Protein AF-A0A7K7DCG5-F1 (afdb_monomer_lite)

Structure (mmCIF, N/CA/C/O backbone):
data_AF-A0A7K7DCG5-F1
#
_entry.id   AF-A0A7K7DCG5-F1
#
loop_
_atom_site.group_PDB
_atom_site.id
_atom_site.type_symbol
_atom_site.label_atom_id
_atom_site.label_alt_id
_atom_site.label_comp_id
_atom_site.label_asym_id
_atom_site.label_entity_id
_atom_site.label_seq_id
_atom_site.pdbx_PDB_ins_code
_atom_site.Cartn_x
_atom_site.Cartn_y
_atom_site.Cartn_z
_atom_site.occupancy
_atom_site.B_iso_or_equiv
_atom_site.auth_seq_id
_atom_site.auth_comp_id
_atom_site.auth_asym_id
_atom_site.auth_atom_id
_atom_site.pdbx_PDB_model_num
ATOM 1 N N . VAL A 1 1 ? 10.280 9.170 -11.646 1.00 58.34 1 VAL A N 1
ATOM 2 C CA . VAL A 1 1 ? 10.576 9.081 -13.100 1.00 58.34 1 VAL A CA 1
ATOM 3 C C . VAL A 1 1 ? 12.034 8.697 -13.381 1.00 58.34 1 VAL A C 1
ATOM 5 O O . VAL A 1 1 ? 12.244 7.738 -14.107 1.00 58.34 1 VAL A O 1
ATOM 8 N N . GLN A 1 2 ? 13.042 9.324 -12.750 1.00 70.94 2 GLN A N 1
ATOM 9 C CA . GLN A 1 2 ? 14.464 8.970 -12.969 1.00 70.94 2 GLN A CA 1
ATOM 10 C C . GLN A 1 2 ? 14.845 7.518 -12.600 1.00 70.94 2 GLN A C 1
ATOM 12 O O . GLN A 1 2 ? 15.672 6.922 -13.282 1.00 70.94 2 GLN A O 1
ATOM 17 N N . LEU A 1 3 ? 14.240 6.920 -11.560 1.00 79.50 3 LEU A N 1
ATOM 18 C CA . LEU A 1 3 ? 14.542 5.528 -11.185 1.00 79.50 3 LEU A CA 1
ATOM 19 C C . LEU A 1 3 ? 14.083 4.508 -12.235 1.00 79.50 3 LEU A C 1
ATOM 21 O O . LEU A 1 3 ? 14.840 3.606 -12.564 1.00 79.50 3 LEU A O 1
ATOM 25 N N . ILE A 1 4 ? 12.874 4.650 -12.780 1.00 87.75 4 ILE A N 1
ATOM 26 C CA . ILE A 1 4 ? 12.342 3.718 -13.791 1.00 87.75 4 ILE A CA 1
ATOM 27 C C . ILE A 1 4 ? 13.197 3.770 -15.055 1.00 87.75 4 ILE A C 1
ATOM 29 O O . ILE A 1 4 ? 13.545 2.735 -15.615 1.00 87.75 4 ILE A O 1
ATOM 33 N N . GLU A 1 5 ? 13.614 4.972 -15.447 1.00 87.06 5 GLU A N 1
ATOM 34 C CA . GLU A 1 5 ? 14.518 5.172 -16.575 1.00 87.06 5 GLU A CA 1
ATOM 35 C C . GLU A 1 5 ? 15.878 4.486 -16.360 1.00 87.06 5 GLU A C 1
ATOM 37 O O . GLU A 1 5 ? 16.421 3.880 -17.282 1.00 87.06 5 GLU A O 1
ATOM 42 N N . LYS A 1 6 ? 16.408 4.487 -15.128 1.00 89.81 6 LYS A N 1
ATOM 43 C CA . LYS A 1 6 ? 17.614 3.714 -14.791 1.00 89.81 6 LYS A CA 1
ATOM 44 C C . LYS A 1 6 ? 17.416 2.215 -15.052 1.00 89.81 6 LYS A C 1
ATOM 46 O O . LYS A 1 6 ? 18.290 1.602 -15.656 1.00 89.81 6 LYS A O 1
ATOM 51 N N . TYR A 1 7 ? 16.284 1.636 -14.643 1.00 90.56 7 TYR A N 1
ATOM 52 C CA . TYR A 1 7 ? 15.983 0.224 -14.916 1.00 90.56 7 TYR A CA 1
ATOM 53 C C . TYR A 1 7 ? 15.835 -0.047 -16.420 1.00 90.56 7 TYR A C 1
ATOM 55 O O . TYR A 1 7 ? 16.415 -1.014 -16.917 1.00 90.56 7 TYR A O 1
ATOM 63 N N . ARG A 1 8 ? 15.169 0.842 -17.171 1.00 89.38 8 ARG A N 1
ATOM 64 C CA . ARG A 1 8 ? 15.060 0.721 -18.637 1.00 89.38 8 ARG A CA 1
ATOM 65 C C . ARG A 1 8 ? 16.422 0.704 -19.325 1.00 89.38 8 ARG A C 1
ATOM 67 O O . ARG A 1 8 ? 16.653 -0.140 -20.187 1.00 89.38 8 ARG A O 1
ATOM 74 N N . ARG A 1 9 ? 17.349 1.579 -18.918 1.00 91.00 9 ARG A N 1
ATOM 75 C CA . ARG A 1 9 ? 18.722 1.619 -19.463 1.00 91.00 9 ARG A CA 1
ATOM 76 C C . ARG A 1 9 ? 19.515 0.339 -19.204 1.00 91.00 9 ARG A C 1
ATOM 78 O O . ARG A 1 9 ? 20.421 0.029 -19.966 1.00 91.00 9 ARG A O 1
ATOM 85 N N . CYS A 1 10 ? 19.163 -0.409 -18.161 1.00 92.88 10 CYS A N 1
ATOM 86 C CA . CYS A 1 10 ? 19.736 -1.722 -17.867 1.00 92.88 10 CYS A CA 1
ATOM 87 C C . CYS A 1 10 ? 19.032 -2.879 -18.604 1.00 92.88 10 CYS A C 1
ATOM 89 O O . CYS A 1 10 ? 19.354 -4.034 -18.342 1.00 92.88 10 CYS A O 1
ATOM 91 N N . GLY A 1 11 ? 18.084 -2.597 -19.505 1.00 93.31 11 GLY A N 1
ATOM 92 C CA . GLY A 1 11 ? 17.373 -3.607 -20.294 1.00 93.31 11 GLY A CA 1
ATOM 93 C C . GLY A 1 11 ? 16.084 -4.137 -19.659 1.00 93.31 11 GLY A C 1
ATOM 94 O O . GLY A 1 11 ? 15.436 -5.002 -20.247 1.00 93.31 11 GLY A O 1
ATOM 95 N N . PHE A 1 12 ? 15.665 -3.621 -18.497 1.00 92.19 12 PHE A N 1
ATOM 96 C CA . PHE A 1 12 ? 14.386 -4.000 -17.892 1.00 92.19 12 PHE A CA 1
ATOM 97 C C . PHE A 1 12 ? 13.245 -3.242 -18.573 1.00 92.19 12 PHE A C 1
ATOM 99 O O . PHE A 1 12 ? 13.007 -2.064 -18.300 1.00 92.19 12 PHE A O 1
ATOM 106 N N . SER A 1 13 ? 12.538 -3.921 -19.477 1.00 91.38 13 SER A N 1
ATOM 107 C CA . SER A 1 13 ? 11.384 -3.358 -20.190 1.00 91.38 13 SER A CA 1
ATOM 108 C C . SER A 1 13 ? 10.163 -3.172 -19.291 1.00 91.38 13 SER A C 1
ATOM 110 O O . SER A 1 13 ? 9.350 -2.287 -19.546 1.00 91.38 13 SER A O 1
ATOM 112 N N . LYS A 1 14 ? 10.056 -3.986 -18.237 1.00 93.69 14 LYS A N 1
ATOM 113 C CA . LYS A 1 14 ? 8.926 -4.052 -17.314 1.00 93.69 14 LYS A CA 1
ATOM 114 C C . LYS A 1 14 ? 9.388 -3.958 -15.867 1.00 93.69 14 LYS A C 1
ATOM 116 O O . LYS A 1 14 ? 10.427 -4.516 -15.512 1.00 93.69 14 LYS A O 1
ATOM 121 N N . VAL A 1 15 ? 8.610 -3.277 -15.032 1.00 92.56 15 VAL A N 1
ATOM 122 C CA . VAL A 1 15 ? 8.896 -3.102 -13.603 1.00 92.56 15 VAL A CA 1
ATOM 123 C C . VAL A 1 15 ? 7.651 -3.332 -12.758 1.00 92.56 15 VAL A C 1
ATOM 125 O O . VAL A 1 15 ? 6.526 -3.071 -13.180 1.00 92.56 15 VAL A O 1
ATOM 128 N N . TRP A 1 16 ? 7.886 -3.778 -11.530 1.00 94.19 16 TRP A N 1
ATOM 129 C CA . TRP A 1 16 ? 6.887 -3.847 -10.475 1.00 94.19 16 TRP A CA 1
ATOM 130 C C . TRP A 1 16 ? 7.246 -2.846 -9.388 1.00 94.19 16 TRP A C 1
ATOM 132 O O . TRP A 1 16 ? 8.418 -2.694 -9.034 1.00 94.19 16 TRP A O 1
ATOM 142 N N . PHE A 1 17 ? 6.242 -2.175 -8.840 1.00 94.25 17 PHE A N 1
ATOM 143 C CA . PHE A 1 17 ? 6.414 -1.394 -7.622 1.00 94.25 17 PHE A CA 1
ATOM 144 C C . PHE A 1 17 ? 6.234 -2.275 -6.390 1.00 94.25 17 PHE A C 1
ATOM 146 O O . PHE A 1 17 ? 5.617 -3.339 -6.442 1.00 94.25 17 PHE A O 1
ATOM 153 N N . ALA A 1 18 ? 6.764 -1.814 -5.264 1.00 95.50 18 ALA A N 1
ATOM 154 C CA . ALA A 1 18 ? 6.553 -2.445 -3.975 1.00 95.50 18 ALA A CA 1
ATOM 155 C C . ALA A 1 18 ? 6.217 -1.365 -2.949 1.00 95.50 18 ALA A C 1
ATOM 157 O O . ALA A 1 18 ? 6.971 -0.411 -2.760 1.00 95.50 18 ALA A O 1
ATOM 158 N N . SER A 1 19 ? 5.076 -1.526 -2.295 1.00 97.00 19 SER A N 1
ATOM 159 C CA . SER A 1 19 ? 4.632 -0.693 -1.184 1.00 97.00 19 SER A CA 1
ATOM 160 C C . SER A 1 19 ? 4.440 -1.558 0.060 1.00 97.00 19 SER A C 1
ATOM 162 O O . SER A 1 19 ? 4.671 -2.769 0.022 1.00 97.00 19 SER A O 1
ATOM 164 N N . ALA A 1 20 ? 4.048 -0.959 1.179 1.00 97.56 20 ALA A N 1
ATOM 165 C CA . ALA A 1 20 ? 3.794 -1.656 2.425 1.00 97.56 20 ALA A CA 1
ATOM 166 C C . ALA A 1 20 ? 2.437 -1.273 3.016 1.00 97.56 20 ALA A C 1
ATOM 168 O O . ALA A 1 20 ? 2.093 -0.092 3.065 1.00 97.56 20 ALA A O 1
ATOM 169 N N . PHE A 1 21 ? 1.708 -2.271 3.517 1.00 97.81 21 PHE A N 1
ATOM 170 C CA . PHE A 1 21 ? 0.488 -2.065 4.307 1.00 97.81 21 PHE A CA 1
ATOM 171 C C . PHE A 1 21 ? 0.745 -2.114 5.821 1.00 97.81 21 PHE A C 1
ATOM 173 O O . PHE A 1 21 ? -0.142 -1.766 6.596 1.00 97.81 21 PHE A O 1
ATOM 180 N N . LYS A 1 22 ? 1.929 -2.580 6.240 1.00 97.00 22 LYS A N 1
ATOM 181 C CA . LYS A 1 22 ? 2.377 -2.607 7.637 1.00 97.00 22 LYS A CA 1
ATOM 182 C C . LYS A 1 22 ? 3.904 -2.610 7.756 1.00 97.00 22 LYS A C 1
ATOM 184 O O . LYS A 1 22 ? 4.604 -3.010 6.815 1.00 97.00 22 LYS A O 1
ATOM 189 N N . GLY A 1 23 ? 4.396 -2.286 8.946 1.00 94.94 23 GLY A N 1
ATOM 190 C CA . GLY A 1 23 ? 5.804 -2.254 9.319 1.00 94.94 23 GLY A CA 1
ATOM 191 C C . GLY A 1 23 ? 6.499 -0.958 8.902 1.00 94.94 23 GLY A C 1
ATOM 192 O O . GLY A 1 23 ? 5.882 -0.057 8.348 1.00 94.94 23 GLY A O 1
ATOM 193 N N . ALA A 1 24 ? 7.802 -0.856 9.174 1.00 90.81 24 ALA A N 1
ATOM 194 C CA . ALA A 1 24 ? 8.623 0.333 8.895 1.00 90.81 24 ALA A CA 1
ATOM 195 C C . ALA A 1 24 ? 8.176 1.647 9.592 1.00 90.81 24 ALA A C 1
ATOM 197 O O . ALA A 1 24 ? 8.764 2.697 9.345 1.00 90.81 24 ALA A O 1
ATOM 198 N N . THR A 1 25 ? 7.202 1.588 10.503 1.00 92.50 25 THR A N 1
ATOM 199 C CA . THR A 1 25 ? 6.678 2.713 11.301 1.00 92.50 25 THR A CA 1
ATOM 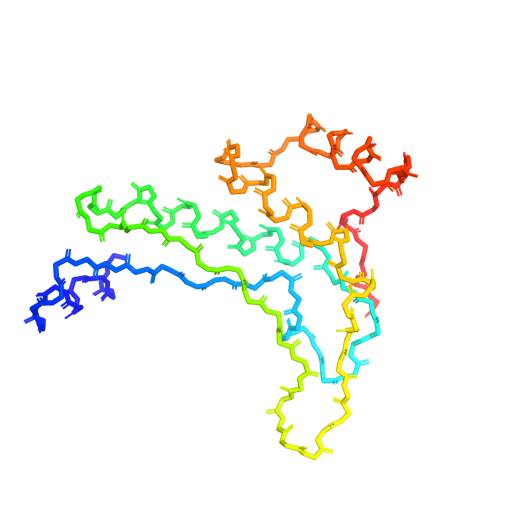200 C C . THR A 1 25 ? 7.253 2.769 12.721 1.00 92.50 25 THR A C 1
ATOM 202 O O . THR A 1 25 ? 7.282 3.834 13.328 1.00 92.50 25 THR A O 1
ATOM 205 N N . GLY A 1 26 ? 7.768 1.648 13.230 1.00 92.25 26 GLY A N 1
ATOM 206 C CA . GLY A 1 26 ? 8.464 1.542 14.512 1.00 92.25 26 GLY A CA 1
ATOM 207 C C . GLY A 1 26 ? 8.873 0.098 14.814 1.00 92.25 26 GLY A C 1
ATOM 208 O O . GLY A 1 26 ? 8.161 -0.845 14.463 1.00 92.25 26 GLY A O 1
ATOM 209 N N . ALA A 1 27 ? 10.019 -0.096 15.475 1.00 91.44 27 ALA A N 1
ATOM 210 C CA . ALA A 1 27 ? 10.556 -1.433 15.767 1.00 91.44 27 ALA A CA 1
ATOM 211 C C . ALA A 1 27 ? 9.677 -2.249 16.731 1.00 91.44 27 ALA A C 1
ATOM 213 O O . ALA A 1 27 ? 9.622 -3.469 16.626 1.00 91.44 27 ALA A O 1
ATOM 214 N N . ASN A 1 28 ? 8.958 -1.575 17.627 1.00 90.31 28 ASN A N 1
ATOM 215 C CA . ASN A 1 28 ? 8.044 -2.155 18.615 1.00 90.31 28 ASN A CA 1
ATOM 216 C C . ASN A 1 28 ? 6.594 -1.662 18.434 1.00 90.31 28 ASN A C 1
ATOM 218 O O . ASN A 1 28 ? 5.813 -1.654 19.388 1.00 90.31 28 ASN A O 1
ATOM 222 N N . GLN A 1 29 ? 6.237 -1.221 17.224 1.00 92.88 29 GLN A N 1
ATOM 223 C CA . GLN A 1 29 ? 4.899 -0.721 16.917 1.00 92.88 29 GLN A CA 1
ATOM 224 C C . GLN A 1 29 ? 3.856 -1.810 17.198 1.00 92.88 29 GLN A C 1
ATOM 226 O O . GLN A 1 29 ? 3.957 -2.909 16.664 1.00 92.88 29 GLN A O 1
ATOM 231 N N . SER A 1 30 ? 2.861 -1.522 18.041 1.00 92.12 30 SER A N 1
ATOM 232 C CA . SER A 1 30 ? 1.816 -2.500 18.390 1.00 92.12 30 SER A CA 1
ATOM 233 C C . SER A 1 30 ? 0.616 -2.457 17.443 1.00 92.12 30 SER A C 1
ATOM 235 O O . SER A 1 30 ? 0.022 -3.495 17.164 1.00 92.12 30 SER A O 1
ATOM 237 N N . LEU A 1 31 ? 0.263 -1.265 16.951 1.00 92.31 31 LEU A N 1
ATOM 238 C CA . LEU A 1 31 ? -0.892 -1.020 16.087 1.00 92.31 31 LEU A CA 1
ATOM 239 C C . LEU A 1 31 ? -0.463 -0.387 14.770 1.00 92.31 31 LEU A C 1
ATOM 241 O O . LEU A 1 31 ? 0.322 0.561 14.764 1.00 92.31 31 LEU A O 1
ATOM 245 N N . THR A 1 32 ? -1.061 -0.851 13.678 1.00 94.19 32 THR A N 1
ATOM 246 C CA . THR A 1 32 ? -0.757 -0.344 12.342 1.00 94.19 32 THR A CA 1
ATOM 247 C C . THR A 1 32 ? -1.272 1.067 12.132 1.00 94.19 32 THR A C 1
ATOM 249 O O . THR A 1 32 ? -2.460 1.338 12.270 1.00 94.19 32 THR A O 1
ATOM 252 N N . LEU A 1 33 ? -0.365 1.962 11.737 1.00 94.88 33 LEU A N 1
ATOM 253 C CA . LEU A 1 33 ? -0.686 3.339 11.371 1.00 94.88 33 LEU A CA 1
ATOM 254 C C . LEU A 1 33 ? -1.312 3.366 9.968 1.00 94.88 33 LEU A C 1
ATOM 256 O O . LEU A 1 33 ? -0.627 3.603 8.971 1.00 94.88 33 LEU A O 1
ATOM 260 N N . ILE A 1 34 ? -2.619 3.110 9.879 1.00 96.00 34 ILE A N 1
ATOM 261 C CA . ILE A 1 34 ? -3.342 2.969 8.601 1.00 96.00 34 ILE A CA 1
ATOM 262 C C . ILE A 1 34 ? -3.129 4.193 7.701 1.00 96.00 34 ILE A C 1
ATOM 264 O O . ILE A 1 34 ? -2.743 4.046 6.542 1.00 96.00 34 ILE A O 1
ATOM 268 N N . GLY A 1 35 ? -3.291 5.408 8.234 1.00 95.69 35 GLY A N 1
ATOM 269 C CA . GLY A 1 35 ? -3.089 6.648 7.480 1.00 95.69 35 GLY A CA 1
ATOM 270 C C . GLY A 1 35 ? -1.662 6.840 6.944 1.00 95.69 35 GLY A C 1
ATOM 271 O O . GLY A 1 35 ? -1.470 7.489 5.915 1.00 95.69 35 GLY A O 1
ATOM 272 N N . HIS A 1 36 ? -0.639 6.261 7.585 1.00 95.56 36 HIS A N 1
ATOM 273 C CA . HIS A 1 36 ? 0.725 6.261 7.044 1.00 95.56 36 HIS A CA 1
ATOM 274 C C . HIS A 1 36 ? 0.809 5.396 5.778 1.00 95.56 36 HIS A C 1
ATOM 276 O O . HIS A 1 36 ? 1.261 5.865 4.732 1.00 95.56 36 HIS A O 1
ATOM 282 N N . HIS A 1 37 ? 0.325 4.156 5.853 1.00 97.00 37 HIS A N 1
ATOM 283 C CA . HIS A 1 37 ? 0.368 3.221 4.729 1.00 97.00 37 HIS A CA 1
ATOM 284 C C . HIS A 1 37 ? -0.559 3.631 3.586 1.00 97.00 37 HIS A C 1
ATOM 286 O O . HIS A 1 37 ? -0.179 3.501 2.421 1.00 97.00 37 HIS A O 1
ATOM 292 N N . LEU A 1 38 ? -1.725 4.205 3.898 1.00 97.69 38 LEU A N 1
ATOM 293 C CA . LEU A 1 38 ? -2.626 4.768 2.900 1.00 97.69 38 LEU A CA 1
ATOM 294 C C . LEU A 1 38 ? -1.947 5.893 2.112 1.00 97.69 38 LEU A C 1
ATOM 296 O O . LEU A 1 38 ? -1.937 5.848 0.883 1.00 97.69 38 LEU A O 1
ATOM 300 N N . ARG A 1 39 ? -1.323 6.864 2.797 1.00 97.00 39 ARG A N 1
ATOM 301 C CA . ARG A 1 39 ? -0.557 7.924 2.121 1.00 97.00 39 ARG A CA 1
ATOM 302 C C . ARG A 1 39 ? 0.528 7.339 1.225 1.00 97.00 39 ARG A C 1
ATOM 304 O O . ARG A 1 39 ? 0.687 7.801 0.101 1.00 97.00 39 ARG A O 1
ATOM 311 N N . ASN A 1 40 ? 1.213 6.281 1.665 1.00 97.00 40 ASN A N 1
ATOM 312 C CA . ASN A 1 40 ? 2.196 5.614 0.817 1.00 97.00 40 ASN A CA 1
ATOM 313 C C . ASN A 1 40 ? 1.581 5.040 -0.474 1.00 97.00 40 ASN A C 1
ATOM 315 O O . ASN A 1 40 ? 2.190 5.190 -1.532 1.00 97.00 40 ASN A O 1
ATOM 319 N N . GLN A 1 41 ? 0.374 4.463 -0.429 1.00 97.75 41 GLN A N 1
ATOM 320 C CA . GLN A 1 41 ? -0.315 4.007 -1.647 1.00 97.75 41 GLN A CA 1
ATOM 321 C C . GLN A 1 41 ? -0.655 5.163 -2.588 1.00 97.75 41 GLN A C 1
ATOM 323 O O . GLN A 1 41 ? -0.455 5.055 -3.797 1.00 97.75 41 GLN A O 1
ATOM 328 N N . LEU A 1 42 ? -1.147 6.278 -2.041 1.00 97.56 42 LEU A N 1
ATOM 329 C CA . LEU A 1 42 ? -1.501 7.458 -2.833 1.00 97.56 42 LEU A CA 1
ATOM 330 C C . LEU A 1 42 ? -0.272 8.057 -3.533 1.00 97.56 42 LEU A C 1
ATOM 332 O O . LEU A 1 42 ? -0.357 8.435 -4.700 1.00 97.56 42 LEU A O 1
ATOM 336 N N . GLU A 1 43 ? 0.884 8.079 -2.870 1.00 96.56 43 GLU A N 1
ATOM 337 C CA . GLU A 1 43 ? 2.148 8.488 -3.496 1.00 96.56 43 GLU A CA 1
ATOM 338 C C . GLU A 1 43 ? 2.574 7.525 -4.616 1.00 96.56 43 GLU A C 1
ATOM 340 O O . GLU A 1 43 ? 2.966 7.962 -5.700 1.00 96.56 43 GLU A O 1
ATOM 345 N N . TRP A 1 44 ? 2.438 6.210 -4.417 1.00 96.06 44 TRP A N 1
ATOM 346 C CA . TRP A 1 44 ? 2.726 5.233 -5.472 1.00 96.06 44 TRP A CA 1
ATOM 347 C C . TRP A 1 44 ? 1.798 5.366 -6.683 1.00 96.06 44 TRP A C 1
ATOM 349 O O . TRP A 1 44 ? 2.263 5.223 -7.815 1.00 96.06 44 TRP A O 1
ATOM 359 N N . LEU A 1 45 ? 0.523 5.702 -6.474 1.00 95.88 45 LEU A N 1
ATOM 360 C CA . LEU A 1 45 ? -0.413 6.007 -7.559 1.00 95.88 45 LEU A CA 1
ATOM 361 C C . LEU A 1 45 ? 0.021 7.250 -8.348 1.00 95.88 45 LEU A C 1
ATOM 363 O O . LEU A 1 45 ? 0.010 7.223 -9.579 1.00 95.88 45 LEU A O 1
ATOM 367 N N . GLN A 1 46 ? 0.485 8.308 -7.674 1.00 95.19 46 GLN A N 1
ATOM 368 C CA . GLN A 1 46 ? 1.041 9.486 -8.353 1.00 95.19 46 GLN A CA 1
ATOM 369 C C . GLN A 1 46 ? 2.299 9.140 -9.163 1.00 95.19 46 GLN A C 1
ATOM 371 O O . GLN A 1 46 ? 2.476 9.622 -10.286 1.00 95.19 46 GLN A O 1
ATOM 376 N N . VAL A 1 47 ? 3.181 8.292 -8.622 1.00 93.19 47 VAL A N 1
ATOM 377 C CA . VAL A 1 47 ? 4.360 7.806 -9.354 1.00 93.19 47 VAL A CA 1
ATOM 378 C C . VAL A 1 47 ? 3.934 7.000 -10.580 1.00 93.19 47 VAL A C 1
ATOM 380 O O . VAL A 1 47 ? 4.480 7.232 -11.660 1.00 93.19 47 VAL A O 1
ATOM 383 N N . ALA A 1 48 ? 2.951 6.107 -10.447 1.00 92.81 48 ALA A N 1
ATOM 384 C CA . ALA A 1 48 ? 2.418 5.313 -11.551 1.00 92.81 48 ALA A CA 1
ATOM 385 C C . ALA A 1 48 ? 1.845 6.197 -12.669 1.00 92.81 48 ALA A C 1
ATOM 387 O O . ALA A 1 48 ? 2.211 6.015 -13.825 1.00 92.81 48 ALA A O 1
ATOM 388 N N . GLN A 1 49 ? 1.046 7.214 -12.328 1.00 92.44 49 GLN A N 1
ATOM 389 C CA . GLN A 1 49 ? 0.470 8.157 -13.299 1.00 92.44 49 GLN A CA 1
ATOM 390 C C . GLN A 1 49 ? 1.528 8.938 -14.092 1.00 92.44 49 GLN A C 1
ATOM 392 O O . GLN A 1 49 ? 1.309 9.285 -15.249 1.00 92.44 49 GLN A O 1
ATOM 397 N N . ARG A 1 50 ? 2.683 9.223 -13.479 1.00 91.44 50 ARG A N 1
ATOM 398 C CA . ARG A 1 50 ? 3.808 9.925 -14.125 1.00 91.44 50 ARG A CA 1
ATOM 399 C C . ARG A 1 50 ? 4.787 8.980 -14.828 1.00 91.44 50 ARG A C 1
ATOM 401 O O . ARG A 1 50 ? 5.800 9.441 -15.356 1.00 91.44 50 ARG A O 1
ATOM 408 N N . SER A 1 51 ? 4.551 7.673 -14.769 1.00 89.94 51 SER A N 1
ATOM 409 C CA . SER A 1 51 ? 5.419 6.661 -15.367 1.00 89.94 51 SER A CA 1
ATOM 410 C C . SER A 1 51 ? 4.920 6.281 -16.762 1.00 89.94 51 SER A C 1
ATOM 412 O O . SER A 1 51 ? 3.717 6.332 -17.007 1.00 89.94 51 SER A O 1
ATOM 414 N N . PRO A 1 52 ? 5.811 5.881 -17.686 1.00 88.88 52 PRO A N 1
ATOM 415 C CA . PRO A 1 52 ? 5.380 5.352 -18.975 1.00 88.88 52 PRO A CA 1
ATOM 416 C C . PRO A 1 52 ? 4.461 4.137 -18.782 1.00 88.88 52 PRO A C 1
ATOM 418 O O . PRO A 1 52 ? 4.819 3.189 -18.078 1.00 88.88 52 PRO A O 1
ATOM 421 N N . ALA A 1 53 ? 3.273 4.178 -19.390 1.00 83.69 53 ALA A N 1
ATOM 422 C CA . ALA A 1 53 ? 2.225 3.176 -19.185 1.00 83.69 53 ALA A CA 1
ATOM 423 C C . ALA A 1 53 ? 2.633 1.767 -19.654 1.00 83.69 53 ALA A C 1
ATOM 425 O O . ALA A 1 53 ? 2.122 0.775 -19.147 1.00 83.69 53 ALA A O 1
ATOM 426 N N . ASP A 1 54 ? 3.576 1.671 -20.593 1.00 89.56 54 ASP A N 1
ATOM 427 C CA . ASP A 1 54 ? 4.115 0.416 -21.118 1.00 89.56 54 ASP A CA 1
ATOM 428 C C . ASP A 1 54 ? 5.075 -0.289 -20.149 1.00 89.56 54 ASP A C 1
ATOM 430 O O . ASP A 1 54 ? 5.395 -1.456 -20.369 1.00 89.56 54 ASP A O 1
ATOM 434 N N . VAL A 1 55 ? 5.540 0.383 -19.093 1.00 90.69 55 VAL A N 1
ATOM 435 C CA . VAL A 1 55 ? 6.618 -0.126 -18.229 1.00 90.69 55 VAL A CA 1
ATOM 436 C C . VAL A 1 55 ? 6.102 -0.772 -16.948 1.00 90.69 55 VAL A C 1
ATOM 438 O O . VAL A 1 55 ? 6.723 -1.709 -16.450 1.00 90.69 55 VAL A O 1
ATOM 441 N N . LEU A 1 56 ? 5.001 -0.279 -16.386 1.00 92.31 56 LEU A N 1
ATOM 442 C CA . LEU A 1 56 ? 4.498 -0.755 -15.099 1.00 92.31 56 LEU A CA 1
ATOM 443 C C . LEU A 1 56 ? 3.608 -1.991 -15.277 1.00 92.31 56 LEU A C 1
ATOM 445 O O . LEU A 1 56 ? 2.575 -1.916 -15.932 1.00 92.31 56 LEU A O 1
ATOM 449 N N . GLU A 1 57 ? 3.980 -3.103 -14.646 1.00 94.44 57 GLU A N 1
ATOM 450 C CA . GLU A 1 57 ? 3.197 -4.352 -14.666 1.00 94.44 57 GLU A CA 1
ATOM 451 C C . GLU A 1 57 ? 2.279 -4.502 -13.451 1.00 94.44 57 GLU A C 1
ATOM 453 O O . GLU A 1 57 ? 1.240 -5.152 -13.518 1.00 94.44 57 GLU A O 1
ATOM 458 N N . GLY A 1 58 ? 2.648 -3.902 -12.320 1.00 93.69 58 GLY A N 1
ATOM 459 C CA . GLY A 1 58 ? 1.864 -4.032 -11.104 1.00 93.69 58 GLY A CA 1
ATOM 460 C C . GLY A 1 58 ? 2.561 -3.494 -9.867 1.00 93.69 58 GLY A C 1
ATOM 461 O O . GLY A 1 58 ? 3.637 -2.892 -9.928 1.00 93.69 58 GLY A O 1
ATOM 462 N N . ILE A 1 59 ? 1.920 -3.725 -8.725 1.00 96.56 59 ILE A N 1
ATOM 463 C CA . ILE A 1 59 ? 2.406 -3.331 -7.407 1.00 96.56 59 ILE A CA 1
ATOM 464 C C . ILE A 1 59 ? 2.227 -4.479 -6.413 1.00 96.56 59 ILE A C 1
ATOM 466 O O . ILE A 1 59 ? 1.161 -5.087 -6.330 1.00 96.56 59 ILE A O 1
ATOM 470 N N . ALA A 1 60 ? 3.278 -4.773 -5.653 1.00 97.38 60 ALA A N 1
ATOM 471 C CA . ALA A 1 60 ? 3.236 -5.703 -4.534 1.00 97.38 60 ALA A CA 1
ATOM 472 C C . ALA A 1 60 ? 3.017 -4.944 -3.217 1.00 97.38 60 ALA A C 1
ATOM 474 O O . ALA A 1 60 ? 3.697 -3.954 -2.940 1.00 97.38 60 ALA A O 1
ATOM 475 N N . LEU A 1 61 ? 2.101 -5.433 -2.380 1.00 97.00 61 LEU A N 1
ATOM 476 C CA . LEU A 1 61 ? 1.908 -4.951 -1.012 1.00 97.00 61 LEU A CA 1
ATOM 477 C C . LEU A 1 61 ? 2.654 -5.860 -0.039 1.00 97.00 61 LEU A C 1
ATOM 479 O O . LEU A 1 61 ? 2.327 -7.032 0.128 1.00 97.00 61 LEU A O 1
ATOM 483 N N . THR A 1 62 ? 3.662 -5.299 0.611 1.00 97.38 62 THR A N 1
ATOM 484 C CA . THR A 1 62 ? 4.524 -5.991 1.569 1.00 97.38 62 THR A CA 1
ATOM 485 C C . THR A 1 62 ? 4.082 -5.724 3.008 1.00 97.38 62 THR A C 1
ATOM 487 O O . THR A 1 62 ? 3.437 -4.717 3.305 1.00 97.38 62 THR A O 1
ATOM 490 N N . GLY A 1 63 ? 4.423 -6.634 3.922 1.00 96.69 63 GLY A N 1
ATOM 491 C CA . GLY A 1 63 ? 4.156 -6.477 5.349 1.00 96.69 63 GLY A CA 1
ATOM 492 C C . GLY A 1 63 ? 5.387 -6.818 6.171 1.00 96.69 63 GLY A C 1
ATOM 493 O O . GLY A 1 63 ? 5.635 -7.986 6.464 1.00 96.69 63 GLY A O 1
ATOM 494 N N . TRP A 1 64 ? 6.160 -5.802 6.546 1.00 94.69 64 TRP A N 1
ATOM 495 C CA . TRP A 1 64 ? 7.412 -5.986 7.281 1.00 94.69 64 TRP A CA 1
ATOM 496 C C . TRP A 1 64 ? 7.121 -6.374 8.730 1.00 94.69 64 TRP A C 1
ATOM 498 O O . TRP A 1 64 ? 6.142 -5.906 9.310 1.00 94.69 64 TRP A O 1
ATOM 508 N N . GLN A 1 65 ? 7.937 -7.263 9.303 1.00 91.94 65 GLN A N 1
ATOM 509 C CA . GLN A 1 65 ? 7.672 -7.849 10.625 1.00 91.94 65 GLN A CA 1
ATOM 510 C C . GLN A 1 65 ? 8.736 -7.517 11.680 1.00 91.94 65 GLN A C 1
ATOM 512 O O . GLN A 1 65 ? 8.436 -7.578 12.867 1.00 91.94 65 GLN A O 1
ATOM 517 N N . ARG A 1 66 ? 9.967 -7.201 11.266 1.00 92.88 66 ARG A N 1
ATOM 518 C CA . ARG A 1 66 ? 11.108 -6.890 12.142 1.00 92.88 66 ARG A CA 1
ATOM 519 C C . ARG A 1 66 ? 12.161 -6.091 11.374 1.00 92.88 66 ARG A C 1
ATOM 521 O O . ARG A 1 66 ? 12.203 -6.175 10.146 1.00 92.88 66 ARG A O 1
ATOM 528 N N . TYR A 1 67 ? 12.986 -5.339 12.097 1.00 90.75 67 TYR A N 1
ATOM 529 C CA . TYR A 1 67 ? 14.036 -4.483 11.525 1.00 90.75 67 TYR A CA 1
ATOM 530 C C . TYR A 1 67 ? 15.378 -5.207 11.380 1.00 90.75 67 TYR A C 1
ATOM 532 O O . TYR A 1 67 ? 16.157 -4.894 10.485 1.00 90.75 67 TYR A O 1
ATOM 540 N N . ASP A 1 68 ? 15.617 -6.214 12.212 1.00 90.69 68 ASP A N 1
ATOM 541 C CA . ASP A 1 68 ? 16.757 -7.117 12.124 1.00 90.69 68 ASP A CA 1
ATOM 542 C C . ASP A 1 68 ? 16.345 -8.522 12.600 1.00 90.69 68 ASP A C 1
ATOM 544 O O . ASP A 1 68 ? 15.185 -8.758 12.937 1.00 90.69 68 ASP A O 1
ATOM 548 N N . HIS A 1 69 ? 17.267 -9.487 12.563 1.00 89.69 69 HIS A N 1
ATOM 549 C CA . HIS A 1 69 ? 16.973 -10.887 12.881 1.00 89.69 69 HIS A CA 1
ATOM 550 C C . HIS A 1 69 ? 16.596 -11.127 14.354 1.00 89.69 69 HIS A C 1
ATOM 552 O O . HIS A 1 69 ? 15.829 -12.049 14.626 1.00 89.69 69 HIS A O 1
ATOM 558 N N . PHE A 1 70 ? 17.115 -10.316 15.277 1.00 91.88 70 PHE A N 1
ATOM 559 C CA . PHE A 1 70 ? 16.962 -10.488 16.725 1.00 91.88 70 PHE A CA 1
ATOM 560 C C . PHE A 1 70 ? 15.971 -9.494 17.352 1.00 91.88 70 PHE A C 1
ATOM 562 O O . PHE A 1 70 ? 15.643 -9.617 18.531 1.00 91.88 70 PHE A O 1
ATOM 569 N N . ALA A 1 71 ? 15.480 -8.525 16.579 1.00 90.12 71 ALA A N 1
ATOM 570 C CA . ALA A 1 71 ? 14.484 -7.564 17.018 1.00 90.12 71 ALA A CA 1
ATOM 571 C C . ALA A 1 71 ? 13.133 -8.220 17.340 1.00 90.12 71 ALA A C 1
ATOM 573 O O . ALA A 1 71 ? 12.728 -9.226 16.747 1.00 90.12 71 ALA A O 1
ATOM 574 N N . VAL A 1 72 ? 12.397 -7.576 18.250 1.00 92.06 72 VAL A N 1
ATOM 575 C CA . VAL A 1 72 ? 10.992 -7.901 18.509 1.00 92.06 72 VAL A CA 1
ATOM 576 C C . VAL A 1 72 ? 10.157 -7.740 17.240 1.00 92.06 72 VAL A C 1
ATOM 578 O O . VAL A 1 72 ? 10.507 -6.992 16.322 1.00 92.06 72 VAL A O 1
ATOM 581 N N . LEU A 1 73 ? 9.031 -8.450 17.192 1.00 92.62 73 LEU A N 1
ATOM 582 C CA . LEU A 1 73 ? 8.075 -8.258 16.116 1.00 92.62 73 LEU A CA 1
ATOM 583 C C . LEU A 1 73 ? 7.365 -6.914 16.302 1.00 92.62 73 LEU A C 1
ATOM 585 O O . LEU A 1 73 ? 6.866 -6.626 17.390 1.00 92.62 73 LEU A O 1
ATOM 589 N N . CYS A 1 74 ? 7.268 -6.130 15.231 1.00 93.44 74 CYS A N 1
ATOM 590 C CA . CYS A 1 74 ? 6.281 -5.059 15.165 1.00 93.44 74 CYS A CA 1
ATOM 591 C C . CYS A 1 74 ? 4.888 -5.653 14.891 1.00 93.44 74 CYS A C 1
ATOM 593 O O . CYS A 1 74 ? 4.707 -6.873 14.866 1.00 93.44 74 CYS A O 1
ATOM 595 N N . GLU A 1 75 ? 3.901 -4.792 14.690 1.00 94.06 75 GLU A N 1
ATOM 596 C CA . GLU A 1 75 ? 2.500 -5.116 14.438 1.00 94.06 75 GLU A CA 1
ATOM 597 C C . GLU A 1 75 ? 2.268 -6.430 13.671 1.00 94.06 75 GLU A C 1
ATOM 599 O O . GLU A 1 75 ? 2.770 -6.679 12.562 1.00 94.06 75 GLU A O 1
ATOM 604 N N . LEU A 1 76 ? 1.514 -7.315 14.321 1.00 94.94 76 LEU A N 1
ATOM 605 C CA . LEU A 1 76 ? 1.177 -8.635 13.806 1.00 94.94 76 LEU A CA 1
ATOM 606 C C . LEU A 1 76 ? 0.122 -8.532 12.699 1.00 94.94 76 LEU A C 1
ATOM 608 O O . LEU A 1 76 ? -0.547 -7.516 12.533 1.00 94.94 76 LEU A O 1
ATOM 612 N N . LEU A 1 77 ? -0.058 -9.614 11.943 1.00 95.31 77 LEU A N 1
ATOM 613 C CA . LEU A 1 77 ? -1.010 -9.624 10.834 1.00 95.31 77 LEU A CA 1
ATOM 614 C C . LEU A 1 77 ? -2.450 -9.246 11.242 1.00 95.31 77 LEU A C 1
ATOM 616 O O . LEU A 1 77 ? -3.011 -8.403 10.549 1.00 95.31 77 LEU A O 1
ATOM 620 N N . PRO A 1 78 ? -3.052 -9.771 12.334 1.00 94.88 78 PRO A N 1
ATOM 621 C CA . PRO A 1 78 ? -4.453 -9.478 12.654 1.00 94.88 78 PRO A CA 1
ATOM 622 C C . PRO A 1 78 ? -4.746 -7.984 12.833 1.00 94.88 78 PRO A C 1
ATOM 624 O O . PRO A 1 78 ? -5.722 -7.480 12.286 1.00 94.88 78 PRO A O 1
ATOM 627 N N . VAL A 1 79 ? -3.861 -7.258 13.526 1.00 93.88 79 VAL A N 1
ATOM 628 C CA . VAL A 1 79 ? -4.004 -5.806 13.746 1.00 93.88 79 VAL A CA 1
ATOM 629 C C . VAL A 1 79 ? -3.736 -4.984 12.481 1.00 93.88 79 VAL A C 1
ATOM 631 O O . VAL A 1 79 ? -4.147 -3.832 12.396 1.00 93.88 79 VAL A O 1
ATOM 634 N N . ALA A 1 80 ? -3.088 -5.583 11.481 1.00 96.56 80 ALA A N 1
ATOM 635 C CA . ALA A 1 80 ? -2.774 -4.954 10.205 1.00 96.56 80 ALA A CA 1
ATOM 636 C C . ALA A 1 80 ? -3.812 -5.228 9.102 1.00 96.56 80 ALA A C 1
ATOM 638 O O . ALA A 1 80 ? -3.731 -4.607 8.040 1.00 96.56 80 ALA A O 1
ATOM 639 N N . ILE A 1 81 ? -4.784 -6.126 9.315 1.00 97.12 81 ILE A N 1
ATOM 640 C CA . ILE A 1 81 ? -5.828 -6.444 8.321 1.00 97.12 81 ILE A CA 1
ATOM 641 C C . ILE A 1 81 ? -6.609 -5.193 7.879 1.00 97.12 81 ILE A C 1
ATOM 643 O O . ILE A 1 81 ? -6.774 -5.020 6.668 1.00 97.12 81 ILE A O 1
ATOM 647 N N . PRO A 1 82 ? -7.037 -4.283 8.778 1.00 96.62 82 PRO A N 1
ATOM 648 C CA . PRO A 1 82 ? -7.711 -3.057 8.352 1.00 96.62 82 PRO A CA 1
ATOM 649 C C . PRO A 1 82 ? -6.833 -2.188 7.441 1.00 96.62 82 PRO A C 1
ATOM 651 O O . PRO A 1 82 ? -7.295 -1.711 6.407 1.00 96.62 82 PRO A O 1
ATOM 654 N N . SER A 1 83 ? -5.540 -2.065 7.761 1.00 97.50 83 SER A N 1
ATOM 655 C CA . SER A 1 83 ? -4.571 -1.357 6.915 1.00 97.50 83 SER A CA 1
ATOM 656 C C . SER A 1 83 ? -4.425 -2.004 5.538 1.00 97.50 83 SER A C 1
ATOM 658 O O . SER A 1 83 ? -4.457 -1.313 4.518 1.00 97.50 83 SER A O 1
ATOM 660 N N . LEU A 1 84 ? -4.320 -3.338 5.491 1.00 98.12 84 LEU A N 1
ATOM 661 C CA . LEU A 1 84 ? -4.259 -4.102 4.244 1.00 98.12 84 LEU A CA 1
ATOM 662 C C . LEU A 1 84 ? -5.490 -3.849 3.371 1.00 98.12 84 LEU A C 1
ATOM 664 O O . LEU A 1 84 ? -5.345 -3.565 2.182 1.00 98.12 84 LEU A O 1
ATOM 668 N N . ALA A 1 85 ? -6.686 -3.918 3.957 1.00 98.00 85 ALA A N 1
ATOM 669 C CA . ALA A 1 85 ? -7.939 -3.711 3.243 1.00 98.00 85 ALA A CA 1
ATOM 670 C C . ALA A 1 85 ? -8.049 -2.284 2.683 1.00 98.00 85 ALA A C 1
ATOM 672 O O . ALA A 1 85 ? -8.374 -2.116 1.507 1.00 98.00 85 ALA A O 1
ATOM 673 N N . VAL A 1 86 ? -7.703 -1.267 3.482 1.00 97.81 86 VAL A N 1
ATOM 674 C CA . VAL A 1 86 ? -7.663 0.137 3.037 1.00 97.81 86 VAL A CA 1
ATOM 675 C C . VAL A 1 86 ? -6.659 0.327 1.902 1.00 97.81 86 VAL A C 1
ATOM 677 O O . VAL A 1 86 ? -7.008 0.908 0.876 1.00 97.81 86 VAL A O 1
ATOM 680 N N . CYS A 1 87 ? -5.437 -0.196 2.040 1.00 98.19 87 CYS A N 1
ATOM 681 C CA . CYS A 1 87 ? -4.402 -0.072 1.012 1.00 98.19 87 CYS A CA 1
ATOM 682 C C . CYS A 1 87 ? -4.820 -0.741 -0.305 1.00 98.19 87 CYS A C 1
ATOM 684 O O . CYS A 1 87 ? -4.698 -0.135 -1.370 1.00 98.19 87 CYS A O 1
ATOM 686 N N . LEU A 1 88 ? -5.355 -1.964 -0.240 1.00 98.19 88 LEU A N 1
ATOM 687 C CA . LEU A 1 88 ? -5.848 -2.689 -1.414 1.00 98.19 88 LEU A CA 1
ATOM 688 C C . LEU A 1 88 ? -6.990 -1.944 -2.101 1.00 98.19 88 LEU A C 1
ATOM 690 O O . LEU A 1 88 ? -6.980 -1.797 -3.323 1.00 98.19 88 LEU A O 1
ATOM 694 N N . GLN A 1 89 ? -7.964 -1.457 -1.332 1.00 97.69 89 GLN A N 1
ATOM 695 C CA . GLN A 1 89 ? -9.103 -0.740 -1.893 1.00 97.69 89 GLN A CA 1
ATOM 696 C C . GLN A 1 89 ? -8.686 0.612 -2.478 1.00 97.69 89 GLN A C 1
ATOM 698 O O . GLN A 1 89 ? -9.193 0.975 -3.539 1.00 97.69 89 GLN A O 1
ATOM 703 N N . ALA A 1 90 ? -7.732 1.317 -1.868 1.00 97.69 90 ALA A N 1
ATOM 704 C CA . ALA A 1 90 ? -7.194 2.549 -2.432 1.00 97.69 90 ALA A CA 1
ATOM 705 C C . ALA A 1 90 ? -6.499 2.300 -3.781 1.00 97.69 90 ALA A C 1
ATOM 707 O O . ALA A 1 90 ? -6.791 2.981 -4.763 1.00 97.69 90 ALA A O 1
ATOM 708 N N . LEU A 1 91 ? -5.640 1.278 -3.867 1.00 97.44 91 LEU A N 1
ATOM 709 C CA . LEU A 1 91 ? -4.979 0.907 -5.123 1.00 97.44 91 LEU A CA 1
ATOM 710 C C . LEU A 1 91 ? -5.985 0.466 -6.193 1.00 97.44 91 LEU A C 1
ATOM 712 O O . LEU A 1 91 ? -5.906 0.918 -7.333 1.00 97.44 91 LEU A O 1
ATOM 716 N N . LYS A 1 92 ? -6.965 -0.367 -5.822 1.00 96.38 92 LYS A N 1
ATOM 717 C CA . LYS A 1 92 ? -7.998 -0.872 -6.738 1.00 96.38 92 LYS A CA 1
ATOM 718 C C . LYS A 1 92 ? -8.863 0.244 -7.331 1.00 96.38 92 LYS A C 1
ATOM 720 O O . LYS A 1 92 ? -9.272 0.137 -8.482 1.00 96.38 92 LYS A O 1
ATOM 725 N N . ASN A 1 93 ? -9.155 1.288 -6.554 1.00 96.81 93 ASN A N 1
ATOM 726 C CA . ASN A 1 93 ? -9.986 2.415 -6.990 1.00 96.81 93 ASN A CA 1
ATOM 727 C C . ASN A 1 93 ? -9.162 3.599 -7.528 1.00 96.81 93 ASN A C 1
ATOM 729 O O . ASN A 1 93 ? -9.740 4.616 -7.901 1.00 96.81 93 ASN A O 1
ATOM 733 N N . GLY A 1 94 ? -7.829 3.487 -7.576 1.00 96.12 94 GLY A N 1
ATOM 734 C CA . GLY A 1 94 ? -6.948 4.566 -8.030 1.00 96.12 94 GLY A CA 1
ATOM 735 C C . GLY A 1 94 ? -6.907 5.778 -7.090 1.00 96.12 94 GLY A C 1
ATOM 736 O O . GLY A 1 94 ? -6.510 6.862 -7.513 1.00 96.12 94 GLY A O 1
ATOM 737 N N . GLY A 1 95 ? -7.309 5.613 -5.829 1.00 96.69 95 GLY A N 1
ATOM 738 C CA . GLY A 1 95 ? -7.374 6.676 -4.831 1.00 96.69 95 GLY A CA 1
ATOM 739 C C . GLY A 1 95 ? -8.215 6.291 -3.615 1.00 96.69 95 GLY A C 1
ATOM 740 O O . GLY A 1 95 ? -8.805 5.213 -3.557 1.00 96.69 95 GLY A O 1
ATOM 741 N N . TYR A 1 96 ? -8.274 7.190 -2.636 1.00 96.25 96 TYR A N 1
ATOM 742 C CA . TYR A 1 96 ? -9.092 7.038 -1.433 1.00 96.25 96 TYR A CA 1
ATOM 743 C C . TYR A 1 96 ? -10.317 7.957 -1.475 1.00 96.25 96 TYR A C 1
ATOM 745 O O . TYR A 1 96 ? -10.243 9.080 -1.969 1.00 96.25 96 TYR A O 1
ATOM 753 N N . SER A 1 97 ? -11.438 7.472 -0.943 1.00 95.44 97 SER A N 1
ATOM 754 C CA . SER A 1 97 ? -12.700 8.204 -0.812 1.00 95.44 97 SER A CA 1
ATOM 755 C C . SER A 1 97 ? -13.535 7.609 0.325 1.00 95.44 97 SER A C 1
ATOM 757 O O . SER A 1 97 ? -13.301 6.465 0.714 1.00 95.44 97 SER A O 1
ATOM 759 N N . GLU A 1 98 ? -14.593 8.293 0.766 1.00 93.88 98 GLU A N 1
ATOM 760 C CA . GLU A 1 98 ? -15.521 7.732 1.768 1.00 93.88 98 GLU A CA 1
ATOM 761 C C . GLU A 1 98 ? -16.119 6.389 1.331 1.00 93.88 98 GLU A C 1
ATOM 763 O O . GLU A 1 98 ? -16.119 5.432 2.094 1.00 93.88 98 GLU A O 1
ATOM 768 N N . LYS A 1 99 ? -16.452 6.227 0.044 1.00 94.88 99 LYS A N 1
ATOM 769 C CA . LYS A 1 99 ? -16.877 4.926 -0.501 1.00 94.88 99 LYS A CA 1
ATOM 770 C C . LYS A 1 99 ? -15.846 3.801 -0.298 1.00 94.88 99 LYS A C 1
ATOM 772 O O . LYS A 1 99 ? -16.214 2.641 -0.133 1.00 94.88 99 LYS A O 1
ATOM 777 N N . VAL A 1 100 ? -14.543 4.104 -0.352 1.00 94.69 100 VAL A N 1
ATOM 778 C CA . VAL A 1 100 ? -13.487 3.111 -0.087 1.00 94.69 100 VAL A CA 1
ATOM 779 C C . VAL A 1 100 ? -13.537 2.690 1.376 1.00 94.69 100 VAL A C 1
ATOM 781 O O . VAL A 1 100 ? -13.491 1.490 1.643 1.00 94.69 100 VAL A O 1
ATOM 784 N N . LYS A 1 101 ? -13.684 3.651 2.292 1.00 95.44 101 LYS A N 1
ATOM 785 C CA . LYS A 1 101 ? -13.839 3.394 3.723 1.00 95.44 101 LYS A CA 1
ATOM 786 C C . LYS A 1 101 ? -15.079 2.551 4.007 1.00 95.44 101 LYS A C 1
ATOM 788 O O . LYS A 1 101 ? -14.925 1.457 4.535 1.00 95.44 101 LYS A O 1
ATOM 793 N N . GLU A 1 102 ? -16.252 2.977 3.545 1.00 95.81 102 GLU A N 1
ATOM 794 C CA . GLU A 1 102 ? -17.519 2.247 3.711 1.00 95.81 102 GLU A CA 1
ATOM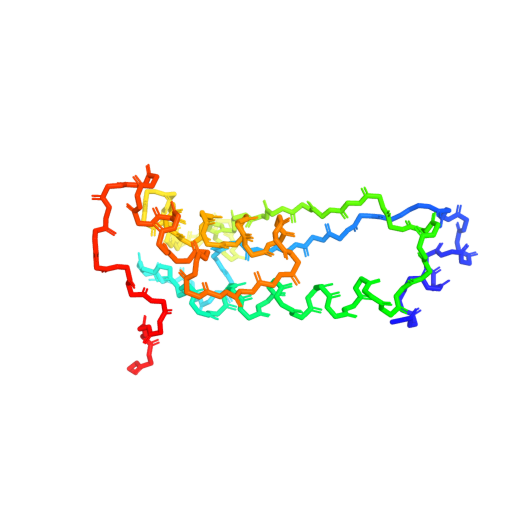 795 C C . GLU A 1 102 ? -17.412 0.798 3.209 1.00 95.81 102 GLU A C 1
ATOM 797 O O . GLU A 1 102 ? -17.869 -0.143 3.855 1.00 95.81 102 GLU A O 1
ATOM 802 N N . ASN A 1 103 ? -16.762 0.581 2.061 1.00 96.38 103 ASN A N 1
ATOM 803 C CA . ASN A 1 103 ? -16.547 -0.768 1.540 1.00 96.38 103 ASN A CA 1
ATOM 804 C C . ASN A 1 103 ? -15.671 -1.623 2.465 1.00 96.38 103 ASN A C 1
ATOM 806 O O . ASN A 1 103 ? -15.936 -2.815 2.611 1.00 96.38 103 ASN A O 1
ATOM 810 N N . VAL A 1 104 ? -14.617 -1.047 3.051 1.00 97.25 104 VAL A N 1
ATOM 811 C CA . VAL A 1 104 ? -13.753 -1.762 4.003 1.00 97.25 104 VAL A CA 1
ATOM 812 C C . VAL A 1 104 ? -14.519 -2.074 5.286 1.00 97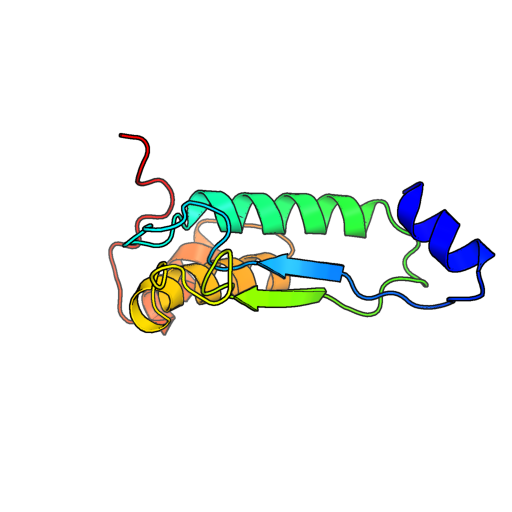.25 104 VAL A C 1
ATOM 814 O O . VAL A 1 104 ? -14.457 -3.208 5.755 1.00 97.25 104 VAL A O 1
ATOM 817 N N . GLU A 1 105 ? -15.264 -1.108 5.820 1.00 97.06 105 GLU A N 1
ATOM 818 C CA . GLU A 1 105 ? -16.094 -1.281 7.018 1.00 97.06 105 GLU A CA 1
ATOM 819 C C . GLU A 1 105 ? -17.100 -2.422 6.831 1.00 97.06 105 GLU A C 1
ATOM 821 O O . GLU A 1 105 ? -17.180 -3.319 7.672 1.00 97.06 105 GLU A O 1
ATOM 826 N N . ASN A 1 106 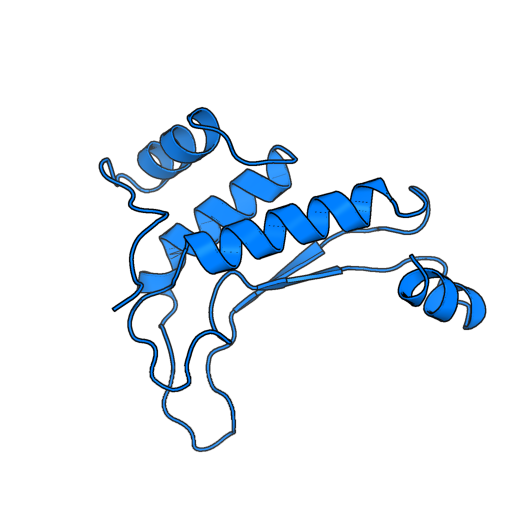? -17.786 -2.454 5.685 1.00 96.75 106 ASN A N 1
ATOM 827 C CA . ASN A 1 106 ? -18.723 -3.521 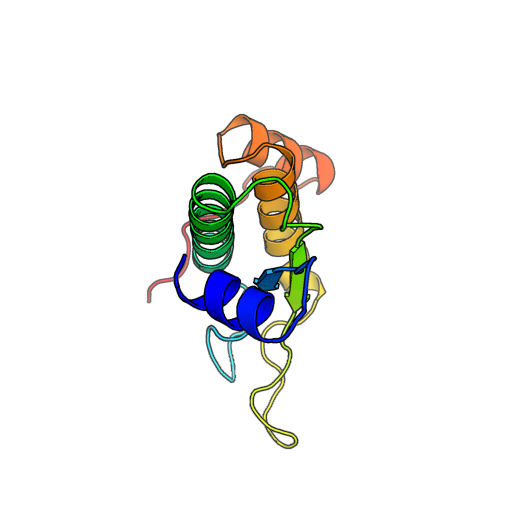5.334 1.00 96.75 106 ASN A CA 1
ATOM 828 C C . ASN A 1 106 ? -18.032 -4.881 5.147 1.00 96.75 106 ASN A C 1
ATOM 830 O O . ASN A 1 106 ? -18.534 -5.893 5.630 1.00 96.75 106 ASN A O 1
ATOM 834 N N . LEU A 1 107 ? -16.882 -4.922 4.462 1.00 96.25 107 LEU A N 1
ATOM 835 C CA . LEU A 1 107 ? -16.150 -6.168 4.197 1.00 96.25 107 LEU A CA 1
ATOM 836 C C . LEU A 1 107 ? -15.611 -6.803 5.485 1.00 96.25 107 LEU A C 1
ATOM 838 O O . LEU A 1 107 ? -15.604 -8.026 5.614 1.00 96.25 107 LEU A O 1
ATOM 842 N N . LEU A 1 108 ? -15.131 -5.976 6.413 1.00 96.19 108 LEU A N 1
ATOM 843 C CA . LEU A 1 108 ? -14.521 -6.427 7.663 1.00 96.19 108 LEU A CA 1
ATOM 844 C C . LEU A 1 108 ? -15.520 -6.529 8.824 1.00 96.19 108 LEU A C 1
ATOM 846 O O . LEU A 1 108 ? -15.155 -7.041 9.880 1.00 96.19 108 LEU A O 1
ATOM 850 N N . GLY A 1 109 ? -16.753 -6.039 8.661 1.00 96.00 109 GLY A N 1
ATOM 851 C CA . GLY A 1 109 ? -17.723 -5.943 9.755 1.00 96.00 109 GLY A CA 1
ATOM 852 C C . GLY A 1 109 ? -17.289 -4.962 10.853 1.00 96.00 109 GLY A C 1
ATOM 853 O O . GLY A 1 109 ? -17.555 -5.199 12.030 1.00 96.00 109 GLY A O 1
ATOM 854 N N . MET A 1 110 ? -16.589 -3.883 10.483 1.00 91.06 110 MET A N 1
ATOM 855 C CA . MET A 1 110 ? -16.005 -2.895 11.399 1.00 91.06 110 MET A CA 1
ATOM 856 C C . MET A 1 110 ? -16.593 -1.498 11.140 1.00 91.06 110 MET A C 1
ATOM 858 O O . MET A 1 110 ? -16.038 -0.769 10.329 1.00 91.06 110 MET A O 1
ATOM 862 N N . PRO A 1 111 ? -17.677 -1.086 11.820 1.00 87.31 111 PRO A N 1
ATOM 863 C CA . PRO A 1 111 ? -18.451 0.110 11.455 1.00 87.31 111 PRO A CA 1
ATOM 864 C C . PRO A 1 111 ? -17.816 1.460 11.832 1.00 87.31 111 PRO A C 1
ATOM 866 O O . PRO A 1 111 ? -18.361 2.495 11.480 1.00 87.31 111 PRO A O 1
ATOM 869 N N . ASN A 1 112 ? -16.713 1.466 12.586 1.00 88.75 112 ASN A N 1
ATOM 870 C CA . ASN A 1 112 ? -16.029 2.684 13.031 1.00 88.75 112 ASN A CA 1
ATOM 871 C C . ASN A 1 112 ? -14.538 2.587 12.694 1.00 88.75 112 ASN A C 1
ATOM 873 O O . ASN A 1 112 ? -13.693 2.519 13.589 1.00 88.75 112 ASN A O 1
ATOM 877 N N . LEU A 1 113 ? -14.205 2.488 11.405 1.00 91.75 113 LEU A N 1
ATOM 878 C CA . LEU A 1 113 ? -12.810 2.374 10.995 1.00 91.75 113 LEU A CA 1
ATOM 879 C C . LEU A 1 113 ? -12.096 3.721 11.152 1.00 91.75 113 LEU A C 1
ATOM 881 O O . LEU A 1 113 ? -12.385 4.696 10.455 1.00 91.75 113 LEU A O 1
ATOM 885 N N . GLU A 1 114 ? -11.107 3.749 12.036 1.00 89.94 114 GLU A N 1
ATOM 886 C CA . GLU A 1 114 ? -10.234 4.900 12.231 1.00 89.94 114 GLU A CA 1
ATOM 887 C C . GLU A 1 114 ? -8.987 4.800 11.347 1.00 89.94 114 GLU A C 1
ATOM 889 O O . GLU A 1 114 ? -8.161 3.903 11.503 1.00 89.94 114 GLU A O 1
ATOM 894 N N . ILE A 1 115 ? -8.843 5.733 10.404 1.00 89.06 115 ILE A N 1
ATOM 895 C CA . ILE A 1 115 ? -7.692 5.791 9.487 1.00 89.06 115 ILE A CA 1
ATOM 896 C C . ILE A 1 115 ? -6.632 6.772 9.992 1.00 89.06 115 ILE A C 1
ATOM 898 O O . ILE A 1 115 ? -5.432 6.506 9.890 1.00 89.06 115 ILE A O 1
ATOM 902 N N . GLU A 1 116 ? -7.072 7.897 10.550 1.00 77.12 116 GLU A N 1
ATOM 903 C CA . GLU A 1 116 ? -6.216 8.972 11.046 1.00 77.12 116 GLU A CA 1
ATOM 904 C C . GLU A 1 116 ? -6.024 8.891 12.564 1.00 77.12 116 GLU A C 1
ATOM 906 O O . GLU A 1 116 ? -6.352 9.827 13.284 1.00 77.12 116 GLU A O 1
ATOM 911 N N . THR A 1 117 ? -5.470 7.788 13.078 1.00 60.62 117 THR A N 1
ATOM 912 C CA . THR A 1 117 ? -5.184 7.712 14.519 1.00 60.62 117 THR A CA 1
ATOM 913 C C . THR A 1 117 ? -3.836 7.059 14.801 1.00 60.62 117 THR A C 1
ATOM 915 O O . THR A 1 117 ? -3.664 5.861 14.608 1.00 60.62 117 THR A O 1
ATOM 918 N N . PHE A 1 118 ? -2.877 7.901 15.211 1.00 44.66 118 PHE A N 1
ATOM 919 C CA . PHE A 1 118 ? -1.849 7.740 16.260 1.00 44.66 118 PHE A CA 1
ATOM 920 C C . PHE A 1 118 ? -0.620 8.610 15.930 1.00 44.66 118 PHE A C 1
ATOM 922 O O . PHE A 1 118 ? 0.400 8.135 15.439 1.00 44.66 118 PHE A O 1
ATOM 929 N N . MET A 1 119 ? -0.722 9.909 16.227 1.00 40.44 119 MET A N 1
ATOM 930 C CA . MET A 1 119 ? 0.425 10.685 16.704 1.00 40.44 119 MET A CA 1
ATOM 931 C C . MET A 1 119 ? 0.186 10.926 18.195 1.00 40.44 119 MET A C 1
ATOM 933 O O . MET A 1 119 ? -0.666 11.733 18.562 1.00 40.44 119 MET A O 1
ATOM 937 N N . ARG A 1 120 ? 0.873 10.170 19.048 1.00 38.47 120 ARG A N 1
ATOM 938 C CA . ARG A 1 120 ? 1.191 10.617 20.404 1.00 38.47 120 ARG A CA 1
ATOM 939 C C . ARG A 1 120 ? 2.676 10.911 20.435 1.00 38.47 120 ARG A C 1
ATOM 941 O O . ARG A 1 120 ? 3.417 10.090 19.852 1.00 38.47 120 ARG A O 1
#

Organism: Pheucticus melanocephalus (NCBI:txid371919)

Sequence (120 aa):
VQLIEKYRRCGFSKVWFASAFKGATGANQ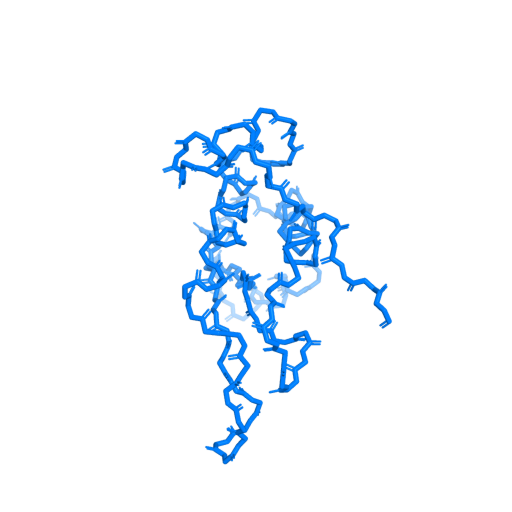SLTLIGHHLRNQLEWLQVAQRSPADVLEGIALTGWQRYDHFAVLCELLPVAIPSLAVCLQALKNGGYSEKVKENVENLLGMPNLEIETFMR

pLDDT: mean 91.73, std 10.09, range [38.47, 98.19]

Foldseek 3Di:
DVVLVVCVVVVQQADEAEAELEDPPDQAAAAGLLLVRQVRLLVVLVVCVVDDVRHYPYYHYDYDFHPDDPTHGHYDDVRSVLSVQLSVLQNVVSHDDVVSVVVSCVVVVNVDDDNRDDDD

InterPro domains:
  IPR017853 Glycoside hydrolase superfamily [SSF51445] (4-88)
  IPR038901 Hexosaminidase D-like [PTHR21040] (2-118)

Secondary structure (DSSP, 8-state):
-HHHHHHHHTT---EEEEEEEE-SS-TT--S--HHHHHHHHHHHHHHHHTS-TTTEEEEEEEE---SSSSSPP-S-HHHHHHHHHHHHHHHHHTS--HHHHHHHHHHHT-SS--SS----

Radius of gyration: 15.92 Å; chains: 1; bounding box: 38×22×42 Å